Protein AF-A0A8K1FVT3-F1 (afdb_monomer_lite)

Secondary structure (DSSP, 8-state):
-HHHHHHHTTSSSS-------SS--SSSHHHHHHHHHHHHHHHHHHHHTTS----------------HHHHHHHHHTT-EEETTEEE-TTSPEE--HHHHHHHHHHHT-

Organism: NCBI:txid364589

InterPro domains:
  IPR002156 Ribonuclease H domain [PS50879] (1-46)
  IPR036397 Ribonuclease H superfamily [G3DSA:3.30.420.10] (1-51)

pLDDT: mean 77.98, std 16.29, range [37.03, 97.38]

Structure (mmCIF, N/CA/C/O backbone):
data_AF-A0A8K1FVT3-F1
#
_entry.id   AF-A0A8K1FVT3-F1
#
loop_
_atom_site.group_PDB
_atom_site.id
_atom_site.type_symbol
_atom_site.label_atom_id
_atom_site.label_alt_id
_atom_site.label_comp_id
_atom_site.label_asym_id
_atom_site.label_entity_id
_atom_site.label_seq_id
_atom_site.pdbx_PDB_ins_code
_atom_site.Cartn_x
_atom_site.Cartn_y
_atom_site.Cartn_z
_atom_site.occupancy
_atom_site.B_iso_or_equiv
_atom_site.auth_seq_id
_atom_site.auth_comp_id
_atom_site.auth_asym_id
_atom_site.auth_atom_id
_atom_site.pdbx_PDB_model_num
ATOM 1 N N . MET A 1 1 ? 10.278 8.749 13.991 1.00 76.94 1 MET A N 1
ATOM 2 C CA . MET A 1 1 ? 9.146 7.956 13.469 1.00 76.94 1 MET A CA 1
ATOM 3 C C . MET A 1 1 ? 8.548 7.004 14.506 1.00 76.94 1 MET A C 1
ATOM 5 O O . MET A 1 1 ? 7.399 7.200 14.861 1.00 76.94 1 MET A O 1
ATOM 9 N N . ILE A 1 2 ? 9.295 6.042 15.075 1.00 93.38 2 ILE A N 1
ATOM 10 C CA . ILE A 1 2 ? 8.718 5.060 16.030 1.00 93.38 2 ILE A CA 1
ATOM 11 C C . ILE A 1 2 ? 8.053 5.730 17.250 1.00 93.38 2 ILE A C 1
ATOM 13 O O . ILE A 1 2 ? 6.933 5.379 17.601 1.00 93.38 2 ILE A O 1
ATOM 17 N N . ARG A 1 3 ? 8.690 6.743 17.858 1.00 95.44 3 ARG A N 1
ATOM 18 C CA . ARG A 1 3 ? 8.130 7.463 19.020 1.00 95.44 3 ARG A CA 1
ATOM 19 C C . ARG A 1 3 ? 6.780 8.138 18.731 1.00 95.44 3 ARG A C 1
ATOM 21 O O . ARG A 1 3 ? 5.887 8.048 19.559 1.00 95.44 3 ARG A O 1
ATOM 28 N N . GLN A 1 4 ? 6.622 8.733 17.547 1.00 95.94 4 GLN A N 1
ATOM 29 C CA . GLN A 1 4 ? 5.374 9.389 17.129 1.00 95.94 4 GLN A CA 1
ATOM 30 C C . GLN A 1 4 ? 4.226 8.381 17.006 1.00 95.94 4 GLN A C 1
ATOM 32 O O . GLN A 1 4 ? 3.115 8.656 17.436 1.00 95.94 4 GLN A O 1
ATOM 37 N N . ILE A 1 5 ? 4.507 7.185 16.477 1.00 94.50 5 ILE A N 1
ATOM 38 C CA . ILE A 1 5 ? 3.514 6.108 16.377 1.00 94.50 5 ILE A CA 1
ATOM 39 C C . ILE A 1 5 ? 3.070 5.658 17.777 1.00 94.50 5 ILE A C 1
ATOM 41 O O . ILE A 1 5 ? 1.879 5.493 18.022 1.00 94.50 5 ILE A O 1
ATOM 45 N N . LEU A 1 6 ? 4.014 5.493 18.712 1.00 95.75 6 LEU A N 1
ATOM 46 C CA . LEU A 1 6 ? 3.703 5.092 20.090 1.00 95.75 6 LEU A CA 1
ATOM 47 C C . LEU A 1 6 ? 2.872 6.137 20.847 1.00 95.75 6 LEU A C 1
ATOM 49 O O . LEU A 1 6 ? 2.088 5.768 21.721 1.00 95.75 6 LEU A O 1
ATOM 53 N N . GLU A 1 7 ? 3.053 7.418 20.533 1.00 96.12 7 GLU A N 1
ATOM 54 C CA . GLU A 1 7 ? 2.240 8.512 21.068 1.00 96.12 7 GLU A CA 1
ATOM 55 C C . GLU A 1 7 ? 0.832 8.491 20.450 1.00 96.12 7 GLU A C 1
ATOM 57 O O . GLU A 1 7 ? -0.147 8.440 21.192 1.00 96.12 7 GLU A O 1
ATOM 62 N N . ALA A 1 8 ? 0.723 8.400 19.121 1.00 95.31 8 ALA A N 1
ATOM 63 C CA . ALA A 1 8 ? -0.553 8.421 18.398 1.00 95.31 8 ALA A CA 1
ATOM 64 C C . ALA A 1 8 ? -1.474 7.232 18.726 1.00 95.31 8 ALA A C 1
ATOM 66 O O . ALA A 1 8 ? -2.689 7.389 18.807 1.00 95.31 8 ALA A O 1
ATOM 67 N N . ILE A 1 9 ? -0.919 6.038 18.977 1.00 95.06 9 ILE A N 1
ATOM 68 C CA . ILE A 1 9 ? -1.710 4.847 19.352 1.00 95.06 9 ILE A CA 1
ATOM 69 C C . ILE A 1 9 ? -2.497 5.057 20.662 1.00 95.06 9 ILE A C 1
ATOM 71 O O . ILE A 1 9 ? -3.461 4.337 20.914 1.00 95.06 9 ILE A O 1
ATOM 75 N N . ARG A 1 10 ? -2.117 6.034 21.496 1.00 95.06 10 ARG A N 1
ATOM 76 C CA . ARG A 1 10 ? -2.773 6.324 22.782 1.00 95.06 10 ARG A CA 1
ATOM 77 C C . ARG A 1 10 ? -3.953 7.291 22.679 1.00 95.06 10 ARG A C 1
ATOM 79 O O . ARG A 1 10 ? -4.658 7.455 23.668 1.00 95.06 10 ARG A O 1
ATOM 86 N N . GLU A 1 11 ? -4.144 7.954 21.541 1.00 95.56 11 GLU A N 1
ATOM 87 C CA . GLU A 1 11 ? -5.213 8.947 21.360 1.00 95.56 11 GLU A CA 1
ATOM 88 C C . GLU A 1 11 ? -6.616 8.327 21.219 1.00 95.56 11 GLU A C 1
ATOM 90 O O . GLU A 1 11 ? -7.561 8.858 21.810 1.00 95.56 11 GLU A O 1
ATOM 95 N N . PRO A 1 12 ? -6.810 7.215 20.479 1.00 97.38 12 PRO A N 1
ATOM 96 C CA . PRO A 1 12 ? -8.119 6.587 20.368 1.00 97.38 12 PRO A CA 1
ATOM 97 C C . PRO A 1 12 ? -8.560 5.961 21.692 1.00 97.38 12 PRO A C 1
ATOM 99 O O . PRO A 1 12 ? -7.768 5.346 22.403 1.00 97.38 12 PRO A O 1
ATOM 102 N N . LYS A 1 13 ? -9.865 6.033 21.984 1.00 97.06 13 LYS A N 1
ATOM 103 C CA . LYS A 1 13 ? -10.461 5.369 23.155 1.00 97.06 13 LYS A CA 1
ATOM 104 C C . LYS A 1 13 ? -10.263 3.846 23.118 1.00 97.06 13 LYS A C 1
ATOM 106 O O . LYS A 1 13 ? -10.014 3.234 24.150 1.00 97.06 13 LYS A O 1
ATOM 111 N N . GLU A 1 14 ? -10.390 3.256 21.931 1.00 97.19 14 GLU A N 1
ATOM 112 C CA . GLU A 1 14 ? -10.225 1.826 21.654 1.00 97.19 14 GLU A CA 1
ATOM 113 C C . GLU A 1 14 ? -9.590 1.669 20.263 1.00 97.19 14 GLU A C 1
ATOM 115 O O . GLU A 1 14 ? -9.931 2.413 19.340 1.00 97.19 14 GLU A O 1
ATOM 120 N N . ILE A 1 15 ? -8.662 0.720 20.099 1.00 95.75 15 ILE A N 1
ATOM 121 C CA . ILE A 1 15 ? -7.959 0.480 18.831 1.00 95.75 15 ILE A CA 1
ATOM 122 C C . ILE A 1 15 ? -7.695 -1.012 18.618 1.00 95.75 15 ILE A C 1
ATOM 124 O O . ILE A 1 15 ? -7.341 -1.737 19.547 1.00 95.75 15 ILE A O 1
ATOM 128 N N . ALA A 1 16 ? -7.822 -1.458 17.369 1.00 95.94 16 ALA A N 1
ATOM 129 C CA . ALA A 1 16 ? -7.368 -2.764 16.913 1.00 95.94 16 ALA A CA 1
ATOM 130 C C . ALA A 1 16 ? -6.476 -2.587 15.680 1.00 95.94 16 ALA A C 1
ATOM 132 O O . ALA A 1 16 ? -6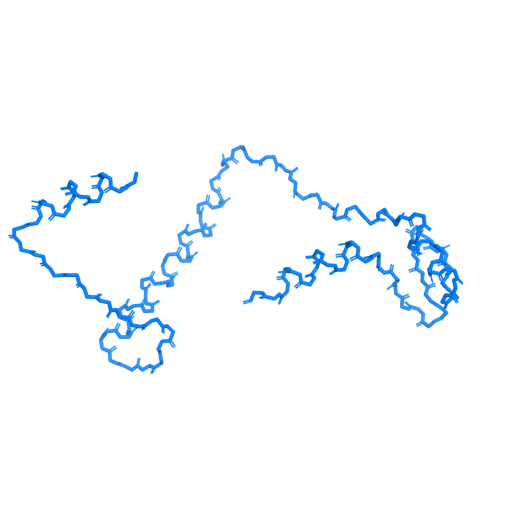.846 -1.889 14.736 1.00 95.94 16 ALA A O 1
ATOM 133 N N . VAL A 1 17 ? -5.309 -3.234 15.683 1.00 93.94 17 VAL A N 1
ATOM 134 C CA . VAL A 1 17 ? -4.390 -3.262 14.540 1.00 93.94 17 VAL A CA 1
ATOM 135 C C . VAL A 1 17 ? -4.402 -4.670 13.967 1.00 93.94 17 VAL A C 1
ATOM 137 O O . VAL A 1 17 ? -4.049 -5.628 14.652 1.00 93.94 17 VAL A O 1
ATOM 140 N N . VAL A 1 18 ? -4.832 -4.796 12.715 1.00 94.19 18 VAL A N 1
ATOM 141 C CA . VAL A 1 18 ? -4.977 -6.085 12.034 1.00 94.19 18 VAL A CA 1
ATOM 142 C C . VAL A 1 18 ? -4.121 -6.078 10.780 1.00 94.19 18 VAL A C 1
ATOM 144 O O . VAL A 1 18 ? -4.199 -5.159 9.969 1.00 94.19 18 VAL A O 1
ATOM 147 N N . HIS A 1 19 ? -3.310 -7.118 10.612 1.00 93.75 19 HIS A N 1
ATOM 148 C CA . HIS A 1 19 ? -2.582 -7.331 9.371 1.00 93.75 19 HIS A CA 1
ATOM 149 C C . HIS A 1 19 ? -3.506 -7.957 8.322 1.00 93.75 19 HIS A C 1
ATOM 151 O O . HIS A 1 19 ? -4.078 -9.024 8.547 1.00 93.75 19 HIS A O 1
ATOM 157 N N . VAL A 1 20 ? -3.611 -7.312 7.161 1.00 90.62 20 VAL A N 1
ATOM 158 C CA . VAL A 1 20 ? -4.300 -7.840 5.981 1.00 90.62 20 VAL A CA 1
ATOM 159 C C . VAL A 1 20 ? -3.257 -8.070 4.893 1.00 90.62 20 VAL A C 1
ATOM 161 O O . VAL A 1 20 ? -2.412 -7.214 4.636 1.00 90.62 20 VAL A O 1
ATOM 164 N N . LYS A 1 21 ? -3.295 -9.243 4.256 1.00 90.62 21 LYS A N 1
ATOM 165 C CA . LYS A 1 21 ? -2.388 -9.559 3.150 1.00 90.62 21 LYS A CA 1
ATOM 166 C C . LYS A 1 21 ? -2.741 -8.691 1.936 1.00 90.62 21 LYS A C 1
ATOM 168 O O . LYS A 1 21 ? -3.892 -8.679 1.508 1.00 90.62 21 LYS A O 1
ATOM 173 N N . GLY A 1 22 ? -1.747 -8.015 1.363 1.00 88.19 22 GLY A N 1
ATOM 174 C CA . GLY A 1 22 ? -1.917 -7.207 0.152 1.00 88.19 22 GLY A CA 1
ATOM 175 C C . GLY A 1 22 ? -2.073 -8.033 -1.129 1.00 88.19 22 GLY A C 1
ATOM 176 O O . GLY A 1 22 ? -1.944 -9.260 -1.118 1.00 88.19 22 GLY A O 1
ATOM 177 N N . HIS A 1 23 ? -2.320 -7.343 -2.246 1.00 78.56 23 HIS A N 1
ATOM 178 C CA . HIS A 1 23 ? -2.427 -7.932 -3.592 1.00 78.56 23 HIS A CA 1
ATOM 179 C C . HIS A 1 23 ? -3.459 -9.065 -3.701 1.00 78.56 23 HIS A C 1
ATOM 181 O O . HIS A 1 23 ? -3.293 -10.024 -4.454 1.00 78.56 23 HIS A O 1
ATOM 187 N N . GLN A 1 24 ? -4.537 -8.965 -2.928 1.00 82.81 24 GLN A N 1
ATOM 188 C CA . GLN A 1 24 ? -5.643 -9.905 -2.995 1.00 82.81 24 GLN A CA 1
ATOM 189 C C . GLN A 1 24 ? -6.635 -9.492 -4.085 1.00 82.81 24 GLN A C 1
ATOM 191 O O . GLN A 1 24 ? -6.934 -8.310 -4.278 1.00 82.81 24 GLN A O 1
ATOM 196 N N . THR A 1 25 ? -7.187 -10.487 -4.775 1.00 77.94 25 THR A N 1
ATOM 197 C CA . THR A 1 25 ? -8.259 -10.306 -5.757 1.00 77.94 25 THR A CA 1
ATOM 198 C C . THR A 1 25 ? -9.555 -10.841 -5.160 1.00 77.94 25 THR A C 1
ATOM 200 O O . THR A 1 25 ? -9.620 -11.999 -4.753 1.00 77.94 25 THR A O 1
ATOM 203 N N . GLY A 1 26 ? -10.589 -10.005 -5.064 1.00 82.62 26 GLY A N 1
ATOM 204 C CA . GLY A 1 26 ? -11.865 -10.418 -4.485 1.00 82.62 26 GLY A CA 1
ATOM 205 C C . GLY A 1 26 ? -12.804 -9.258 -4.167 1.00 82.62 26 GLY A C 1
ATOM 206 O O . GLY A 1 26 ? -12.403 -8.097 -4.121 1.00 82.62 26 GLY A O 1
ATOM 207 N N . LEU A 1 27 ? -14.075 -9.593 -3.935 1.00 84.00 27 LEU A N 1
ATOM 208 C CA . LEU A 1 27 ? -15.148 -8.643 -3.607 1.00 84.00 27 LEU A CA 1
ATOM 209 C C . LEU A 1 27 ? -15.348 -8.436 -2.097 1.00 84.00 27 LEU A C 1
ATOM 211 O O . LEU A 1 27 ? -16.204 -7.648 -1.698 1.00 84.00 27 LEU A O 1
ATOM 215 N N . GLN A 1 28 ? -14.569 -9.122 -1.256 1.00 90.88 28 GLN A N 1
ATOM 216 C CA . GLN A 1 28 ? -14.651 -8.989 0.197 1.00 90.88 28 GLN A CA 1
ATOM 217 C C . GLN A 1 28 ? -14.270 -7.575 0.652 1.00 90.88 28 GLN A C 1
ATOM 219 O O . GLN A 1 28 ? -13.377 -6.941 0.087 1.00 90.88 28 GLN A O 1
ATOM 224 N N . PHE A 1 29 ? -14.927 -7.092 1.712 1.00 89.12 29 PHE A N 1
ATOM 225 C CA . PHE A 1 29 ? -14.717 -5.739 2.236 1.00 89.12 29 PHE A CA 1
ATOM 226 C C . PHE A 1 29 ? -13.255 -5.458 2.603 1.00 89.12 29 PHE A C 1
ATOM 228 O O . PHE A 1 29 ? -12.743 -4.392 2.274 1.00 89.12 29 PHE A O 1
ATOM 235 N N . GLN A 1 30 ? -12.571 -6.430 3.213 1.00 90.06 30 GLN A N 1
ATOM 236 C CA . GLN A 1 30 ? -11.161 -6.324 3.609 1.00 90.06 30 GLN A CA 1
ATOM 237 C C . GLN A 1 30 ? -10.256 -6.079 2.393 1.00 90.06 30 GLN A C 1
ATOM 239 O O . GLN A 1 30 ? -9.472 -5.134 2.378 1.00 90.06 30 GLN A O 1
ATOM 244 N N . THR A 1 31 ? -10.428 -6.880 1.339 1.00 90.50 31 THR A N 1
ATOM 245 C CA . THR A 1 31 ? -9.667 -6.767 0.090 1.00 90.50 31 THR A CA 1
ATOM 246 C C . THR A 1 31 ? -9.931 -5.442 -0.622 1.00 90.50 31 THR A C 1
ATOM 248 O O . THR A 1 31 ? -8.992 -4.776 -1.052 1.00 90.50 31 THR A O 1
ATOM 251 N N . ARG A 1 32 ? -11.199 -5.013 -0.713 1.00 92.75 32 ARG A N 1
ATOM 252 C CA . ARG A 1 32 ? -11.553 -3.729 -1.341 1.00 92.75 32 ARG A CA 1
ATOM 253 C C . ARG A 1 32 ? -10.960 -2.544 -0.580 1.00 92.75 32 ARG A C 1
ATOM 255 O O . ARG A 1 32 ? -10.420 -1.645 -1.215 1.00 92.75 32 ARG A O 1
ATOM 262 N N . GLY A 1 33 ? -11.038 -2.561 0.752 1.00 93.31 33 GLY A N 1
ATOM 263 C CA . GLY A 1 33 ? -10.470 -1.518 1.605 1.00 93.31 33 GLY A CA 1
ATOM 264 C C . GLY A 1 33 ? -8.951 -1.422 1.474 1.00 93.31 33 GLY A C 1
ATOM 265 O O . GLY A 1 33 ? -8.431 -0.335 1.243 1.00 93.31 33 GLY A O 1
ATOM 266 N N . ASN A 1 34 ? -8.251 -2.560 1.533 1.00 94.69 34 ASN A N 1
ATOM 267 C CA . ASN A 1 34 ? -6.795 -2.592 1.391 1.00 94.69 34 ASN A CA 1
ATOM 268 C C . ASN A 1 34 ? -6.341 -2.087 0.012 1.00 94.69 34 ASN A C 1
ATOM 270 O O . ASN A 1 34 ? -5.460 -1.239 -0.081 1.00 94.69 34 ASN A O 1
ATOM 274 N N . ASN A 1 35 ? -6.987 -2.551 -1.062 1.00 92.25 35 ASN A N 1
ATOM 275 C CA . ASN A 1 35 ? -6.633 -2.139 -2.421 1.00 92.25 35 ASN A CA 1
ATOM 276 C C . ASN A 1 35 ? -6.887 -0.641 -2.659 1.00 92.25 35 ASN A C 1
ATOM 278 O O . ASN A 1 35 ? -6.113 0.003 -3.367 1.00 92.25 35 ASN A O 1
ATOM 282 N N . LEU A 1 36 ? -7.951 -0.080 -2.071 1.00 93.94 36 LEU A N 1
ATOM 283 C CA . LEU A 1 36 ? -8.241 1.351 -2.165 1.00 93.94 36 LEU A CA 1
ATOM 284 C C . LEU A 1 36 ? -7.181 2.188 -1.436 1.00 93.94 36 LEU A C 1
ATOM 286 O O . LEU A 1 36 ? -6.725 3.185 -1.991 1.00 93.94 36 LEU A O 1
ATOM 290 N N . ALA A 1 37 ? -6.764 1.767 -0.238 1.00 94.38 37 ALA A N 1
ATOM 291 C CA . ALA A 1 37 ? -5.700 2.432 0.512 1.00 94.38 37 ALA A CA 1
ATOM 292 C C . ALA A 1 37 ? -4.369 2.433 -0.262 1.00 94.38 37 ALA A C 1
ATOM 294 O O . ALA A 1 37 ? -3.752 3.487 -0.409 1.00 94.38 37 ALA A O 1
ATOM 295 N N . ASP A 1 38 ? -3.971 1.291 -0.836 1.00 93.69 38 ASP A N 1
ATOM 296 C CA . ASP A 1 38 ? -2.752 1.179 -1.651 1.00 93.69 38 ASP A CA 1
ATOM 297 C C . ASP A 1 38 ? -2.820 2.049 -2.916 1.00 93.69 38 ASP A C 1
ATOM 299 O O . ASP A 1 38 ? -1.841 2.701 -3.289 1.00 93.69 38 ASP A O 1
ATOM 303 N N . GLN A 1 39 ? -3.971 2.074 -3.597 1.00 93.38 39 GLN A N 1
ATOM 304 C CA . GLN A 1 39 ? -4.157 2.897 -4.792 1.00 93.38 39 GLN A CA 1
ATOM 305 C C . GLN A 1 39 ? -4.049 4.389 -4.465 1.00 93.38 39 GLN A C 1
ATOM 307 O O . GLN A 1 39 ? -3.431 5.135 -5.225 1.00 93.38 39 GLN A O 1
ATOM 312 N N . GLU A 1 40 ? -4.625 4.819 -3.346 1.00 95.50 40 GLU A N 1
ATOM 313 C CA . GLU A 1 40 ? -4.575 6.216 -2.930 1.00 95.50 40 GLU A CA 1
ATOM 314 C C . GLU A 1 40 ? -3.174 6.623 -2.472 1.00 95.50 40 GLU A C 1
ATOM 316 O O . GLU A 1 40 ? -2.693 7.680 -2.870 1.00 95.50 40 GLU A O 1
ATOM 321 N N . ALA A 1 41 ? -2.461 5.753 -1.750 1.00 93.81 41 ALA A N 1
ATOM 322 C CA . ALA A 1 41 ? -1.061 5.980 -1.403 1.00 93.81 41 ALA A CA 1
ATOM 323 C C . ALA A 1 41 ? -0.186 6.156 -2.657 1.00 93.81 41 ALA A C 1
ATOM 325 O O . ALA A 1 41 ? 0.623 7.081 -2.720 1.00 93.81 41 ALA A O 1
ATOM 326 N N . LYS A 1 42 ? -0.389 5.325 -3.692 1.00 93.50 42 LYS A N 1
ATOM 327 C CA . LYS A 1 42 ? 0.305 5.462 -4.985 1.00 93.50 42 LYS A CA 1
ATOM 328 C C . LYS A 1 42 ? -0.019 6.788 -5.672 1.00 93.50 42 LYS A C 1
ATOM 330 O O . LYS A 1 42 ? 0.894 7.465 -6.133 1.00 93.50 42 LYS A O 1
ATOM 335 N N . ARG A 1 43 ? -1.296 7.182 -5.732 1.00 93.88 43 ARG A N 1
ATOM 336 C CA . ARG A 1 43 ? -1.699 8.475 -6.313 1.00 93.88 43 ARG A CA 1
ATOM 337 C C . ARG A 1 43 ? -1.089 9.649 -5.553 1.00 93.88 43 ARG A C 1
ATOM 339 O O . ARG A 1 43 ? -0.534 10.542 -6.182 1.00 93.88 43 ARG A O 1
ATOM 346 N N . ALA A 1 44 ? -1.156 9.631 -4.223 1.00 92.88 44 ALA A N 1
ATOM 347 C CA . ALA A 1 44 ? -0.594 10.675 -3.377 1.00 92.88 44 ALA A CA 1
ATOM 348 C C . ALA A 1 44 ? 0.923 10.794 -3.562 1.00 92.88 44 ALA A C 1
ATOM 350 O O . ALA A 1 44 ? 1.418 11.905 -3.710 1.00 92.88 44 ALA A O 1
ATOM 351 N N . ALA A 1 45 ? 1.640 9.668 -3.648 1.00 91.31 45 ALA A N 1
ATOM 352 C CA . ALA A 1 45 ? 3.075 9.657 -3.918 1.00 91.31 45 ALA A CA 1
ATOM 353 C C . ALA A 1 45 ? 3.415 10.332 -5.260 1.00 91.31 45 ALA A C 1
ATOM 355 O O . ALA A 1 45 ? 4.307 11.178 -5.320 1.00 91.31 45 ALA A O 1
ATOM 356 N N . LEU A 1 46 ? 2.662 10.022 -6.323 1.00 90.38 46 LEU A N 1
ATOM 357 C CA . LEU A 1 46 ? 2.834 10.657 -7.636 1.00 90.38 46 LEU A CA 1
ATOM 358 C C . LEU A 1 46 ? 2.566 12.170 -7.591 1.00 90.38 46 LEU A C 1
ATOM 360 O O . LEU A 1 46 ? 3.263 12.936 -8.250 1.00 90.38 46 LEU A O 1
ATOM 364 N N . LEU A 1 47 ? 1.590 12.613 -6.795 1.00 83.38 47 LEU A N 1
ATOM 365 C CA . LEU A 1 47 ? 1.298 14.036 -6.602 1.00 83.38 47 LEU A CA 1
ATOM 366 C C . LEU A 1 47 ? 2.378 14.738 -5.767 1.00 83.38 47 LEU A C 1
ATOM 368 O O . LEU A 1 47 ? 2.738 15.872 -6.069 1.00 83.38 47 LEU A O 1
ATOM 372 N N . THR A 1 48 ? 2.949 14.085 -4.755 1.00 61.94 48 THR A N 1
ATOM 373 C CA . THR A 1 48 ? 4.037 14.671 -3.956 1.00 61.94 48 THR A CA 1
ATOM 374 C C . THR A 1 48 ? 5.335 14.830 -4.741 1.00 61.94 48 THR A C 1
ATOM 376 O O . THR A 1 48 ? 6.055 15.784 -4.482 1.00 61.94 48 THR A O 1
ATOM 379 N N . VAL A 1 49 ? 5.589 13.993 -5.756 1.00 56.75 49 VAL A N 1
ATOM 380 C CA . VAL A 1 49 ? 6.713 14.181 -6.700 1.00 56.75 49 VAL A CA 1
ATOM 381 C C . VAL A 1 49 ? 6.562 15.471 -7.526 1.00 56.75 49 VAL A C 1
ATOM 383 O O . VAL A 1 49 ? 7.546 15.994 -8.036 1.00 56.75 49 VAL A O 1
ATOM 386 N N . SER A 1 50 ? 5.348 16.024 -7.636 1.00 49.81 50 SER A N 1
ATOM 387 C CA . SER A 1 50 ? 5.087 17.285 -8.349 1.00 49.81 50 SER A CA 1
ATOM 388 C C . SER A 1 50 ? 5.131 18.543 -7.473 1.00 49.81 50 SER A C 1
ATOM 390 O O . SER A 1 50 ? 5.045 19.654 -7.996 1.00 49.81 50 SER A O 1
ATOM 392 N N . VAL A 1 51 ? 5.303 18.403 -6.152 1.00 45.81 51 VAL A N 1
ATOM 393 C CA . VAL A 1 51 ? 5.781 19.523 -5.334 1.00 45.81 51 VAL A CA 1
ATOM 394 C C . VAL A 1 51 ? 7.269 19.646 -5.649 1.00 45.81 51 VAL A C 1
ATOM 396 O O . VAL A 1 51 ? 7.966 18.645 -5.492 1.00 45.81 51 VAL A O 1
ATOM 399 N N . PRO A 1 52 ? 7.778 20.808 -6.097 1.00 43.69 52 PRO A N 1
ATOM 400 C CA . PRO A 1 52 ? 9.204 20.989 -6.309 1.00 43.69 52 PRO A CA 1
ATOM 401 C C . PRO A 1 52 ? 9.883 21.031 -4.939 1.00 43.69 52 PRO A C 1
ATOM 403 O O . PRO A 1 52 ? 10.204 22.083 -4.390 1.00 43.69 52 PRO A O 1
ATOM 406 N N . GLU A 1 53 ? 10.079 19.855 -4.355 1.00 40.47 53 GLU A N 1
ATOM 407 C CA . GLU A 1 53 ? 11.263 19.596 -3.570 1.00 40.47 53 GLU A CA 1
ATOM 408 C C . GLU A 1 53 ? 12.426 19.940 -4.497 1.00 40.47 53 GLU A C 1
ATOM 410 O O . GLU A 1 53 ? 12.470 19.499 -5.646 1.00 40.47 53 GLU A O 1
ATOM 415 N N . VAL A 1 54 ? 13.301 20.829 -4.037 1.00 48.09 54 VAL A N 1
ATOM 416 C CA . VAL A 1 54 ? 14.561 21.162 -4.695 1.00 48.09 54 VAL A CA 1
ATOM 417 C C . VAL A 1 54 ? 15.402 19.884 -4.717 1.00 48.09 54 VAL A C 1
ATOM 419 O O . VAL A 1 54 ? 16.275 19.669 -3.885 1.00 48.09 54 VAL A O 1
ATOM 422 N N . ILE A 1 55 ? 15.075 18.988 -5.637 1.00 41.62 55 ILE A N 1
ATOM 423 C CA . ILE A 1 55 ? 15.845 17.829 -6.030 1.00 41.62 55 ILE A CA 1
ATOM 424 C C . ILE A 1 55 ? 16.279 18.197 -7.429 1.00 41.62 55 ILE A C 1
ATOM 426 O O . ILE A 1 55 ? 15.447 18.403 -8.312 1.00 41.62 55 ILE A O 1
ATOM 430 N N . GLY A 1 56 ? 17.587 18.404 -7.557 1.00 37.03 56 GLY A N 1
ATOM 431 C CA . GLY A 1 56 ? 18.222 18.773 -8.803 1.00 37.03 56 GLY A CA 1
ATOM 432 C C . GLY A 1 56 ? 17.648 17.964 -9.952 1.00 37.03 56 GLY A C 1
ATOM 433 O O . GLY A 1 56 ? 17.440 16.754 -9.839 1.00 37.03 56 GLY A O 1
ATOM 434 N N . GLU A 1 57 ? 17.374 18.684 -11.031 1.00 45.19 57 GLU A N 1
ATOM 435 C CA . GLU A 1 57 ? 17.288 18.145 -12.372 1.00 45.19 57 GLU A CA 1
ATOM 436 C C . GLU A 1 57 ? 18.427 17.149 -12.566 1.00 45.19 57 GLU A C 1
ATOM 438 O O . GLU A 1 57 ? 19.560 17.510 -12.859 1.00 45.19 57 GLU A O 1
ATOM 443 N N . GLU A 1 58 ? 18.123 15.880 -12.369 1.00 42.16 58 GLU A N 1
ATOM 444 C CA . GLU A 1 58 ? 18.893 14.804 -12.938 1.00 42.16 58 GLU A CA 1
ATOM 445 C C . GLU A 1 58 ? 17.895 13.841 -13.581 1.00 42.16 58 GLU A C 1
ATOM 447 O O . GLU A 1 58 ? 17.857 12.641 -13.305 1.00 42.16 58 GLU A O 1
ATOM 452 N N . ASP A 1 59 ? 17.224 14.356 -14.618 1.00 40.78 59 ASP A N 1
ATOM 453 C CA . ASP A 1 59 ? 17.374 13.739 -15.940 1.00 40.78 59 ASP A CA 1
ATOM 454 C C . ASP A 1 59 ? 18.878 13.683 -16.276 1.00 40.78 59 ASP A C 1
ATOM 456 O O . ASP A 1 59 ? 19.382 14.312 -17.202 1.00 40.78 59 ASP A O 1
ATOM 460 N N . SER A 1 60 ? 19.636 12.931 -15.475 1.00 44.06 60 SER A N 1
ATOM 461 C CA . SER A 1 60 ? 20.934 12.436 -15.848 1.00 44.06 60 SER A CA 1
ATOM 462 C C . SER A 1 60 ? 20.596 11.458 -16.954 1.00 44.06 60 SER A C 1
ATOM 464 O O . SER A 1 60 ? 20.303 10.283 -16.703 1.00 44.06 60 SER A O 1
ATOM 466 N N . GLU A 1 61 ? 20.537 11.987 -18.183 1.00 49.19 61 GLU A N 1
ATOM 467 C CA . GLU A 1 61 ? 20.811 11.253 -19.405 1.00 49.19 61 GLU A CA 1
ATOM 468 C C . GLU A 1 61 ? 21.835 10.206 -19.001 1.00 49.19 61 GLU A C 1
ATOM 470 O O . GLU A 1 61 ? 22.942 10.571 -18.597 1.00 49.19 61 GLU A O 1
ATOM 475 N N . ILE A 1 62 ? 21.428 8.930 -18.939 1.00 50.97 62 ILE A N 1
ATOM 476 C CA . ILE A 1 62 ? 22.326 7.849 -18.531 1.00 50.97 62 ILE A CA 1
ATOM 477 C C . ILE A 1 62 ? 23.552 8.054 -19.398 1.00 50.97 62 ILE A C 1
ATOM 479 O O . ILE A 1 62 ? 23.438 7.880 -20.608 1.00 50.97 62 ILE A O 1
ATOM 483 N N . GLN A 1 63 ? 24.667 8.513 -18.822 1.00 49.50 63 GLN A N 1
ATOM 484 C CA . GLN A 1 63 ? 25.823 8.863 -19.627 1.00 49.50 63 GLN A CA 1
ATOM 485 C C . GLN A 1 63 ? 26.266 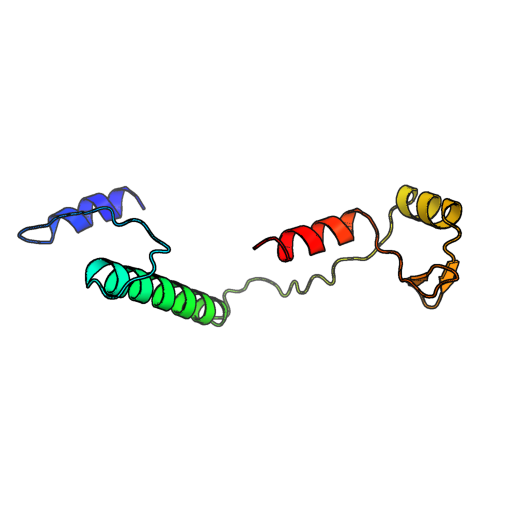7.566 -20.290 1.00 49.50 63 GLN A C 1
ATOM 487 O O . GLN A 1 63 ? 26.846 6.684 -19.652 1.00 49.50 63 GLN A O 1
ATOM 492 N N . ILE A 1 64 ? 25.934 7.422 -21.574 1.00 55.31 64 ILE A N 1
ATOM 493 C CA . ILE A 1 64 ? 26.335 6.299 -22.414 1.00 55.31 64 ILE A CA 1
ATOM 494 C C . ILE A 1 64 ? 27.787 6.569 -22.815 1.00 55.31 64 ILE A C 1
ATOM 496 O O . ILE A 1 64 ? 28.120 6.709 -23.985 1.00 55.31 64 ILE A O 1
ATOM 500 N N . CYS A 1 65 ? 28.653 6.725 -21.819 1.00 59.53 65 CYS A N 1
ATOM 501 C CA . CYS A 1 65 ? 30.087 6.834 -21.991 1.00 59.53 65 CYS A CA 1
ATOM 502 C C . CYS A 1 65 ? 30.632 5.412 -21.831 1.00 59.53 65 CYS A C 1
ATOM 504 O O . CYS A 1 65 ? 30.772 4.942 -20.698 1.00 59.53 65 CYS A O 1
ATOM 506 N N . PRO A 1 66 ? 30.853 4.670 -22.933 1.00 61.91 66 PRO A N 1
A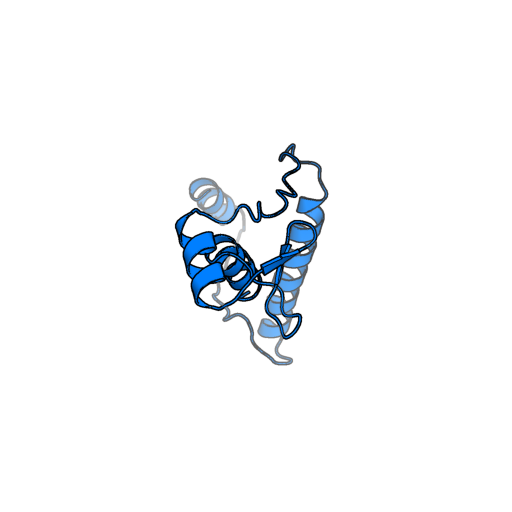TOM 507 C CA . PRO A 1 66 ? 31.434 3.338 -22.853 1.00 61.91 66 PRO A CA 1
ATOM 508 C C . PRO A 1 66 ? 32.805 3.407 -22.177 1.00 61.91 66 PRO A C 1
ATOM 510 O O . PRO A 1 66 ? 33.623 4.270 -22.499 1.00 61.91 66 PRO A O 1
ATOM 513 N N . SER A 1 67 ? 33.063 2.491 -21.244 1.00 71.56 67 SER A N 1
ATOM 514 C CA . SER A 1 67 ? 34.404 2.306 -20.689 1.00 71.56 67 SER A CA 1
ATOM 515 C C . SER A 1 67 ? 35.332 1.728 -21.764 1.00 71.56 67 SER A C 1
ATOM 517 O O . SER A 1 67 ? 34.872 1.096 -22.712 1.00 71.56 67 SER A O 1
ATOM 519 N N . GLU A 1 68 ? 36.646 1.869 -21.600 1.00 73.94 68 GLU A N 1
ATOM 520 C CA . GLU A 1 68 ? 37.656 1.295 -22.503 1.00 73.94 68 GLU A CA 1
ATOM 521 C C . GLU A 1 68 ? 37.438 -0.214 -22.744 1.00 73.94 68 GLU A C 1
ATOM 523 O O . GLU A 1 68 ? 37.532 -0.691 -23.873 1.00 73.94 68 GLU A O 1
ATOM 528 N N . LYS A 1 69 ? 37.002 -0.943 -21.705 1.00 73.50 69 LYS A N 1
ATOM 529 C CA . LYS A 1 69 ? 36.625 -2.366 -21.791 1.00 73.50 69 LYS A CA 1
ATOM 530 C C . LYS A 1 69 ? 35.360 -2.627 -22.612 1.00 73.50 69 LYS A C 1
ATOM 532 O O . LYS A 1 69 ? 35.245 -3.678 -23.235 1.00 73.50 69 LYS A O 1
ATOM 537 N N . ASP A 1 70 ? 34.398 -1.707 -22.586 1.00 72.50 70 ASP A N 1
ATOM 538 C CA . ASP A 1 70 ? 33.182 -1.822 -23.395 1.00 72.50 70 ASP A CA 1
ATOM 539 C C . ASP A 1 70 ? 33.507 -1.548 -24.869 1.00 72.50 70 ASP A C 1
ATOM 541 O O . ASP A 1 70 ? 33.038 -2.274 -25.736 1.00 72.50 70 ASP A O 1
ATOM 545 N N . ILE A 1 71 ? 34.372 -0.564 -25.148 1.00 75.31 71 ILE A N 1
ATOM 546 C CA . ILE A 1 71 ? 34.855 -0.249 -26.502 1.00 75.31 71 ILE A CA 1
ATOM 547 C C . ILE A 1 71 ? 35.591 -1.446 -27.115 1.00 75.31 71 ILE A C 1
ATOM 549 O O . ILE A 1 71 ? 35.385 -1.758 -28.287 1.00 75.31 71 ILE A O 1
ATOM 553 N N . GLU A 1 72 ? 36.442 -2.117 -26.339 1.00 78.94 72 GLU A N 1
ATOM 554 C CA . GLU A 1 72 ? 37.158 -3.309 -26.798 1.00 78.94 72 GLU A CA 1
ATOM 555 C C . GLU A 1 72 ? 36.200 -4.468 -27.099 1.00 78.94 72 GLU A C 1
ATOM 557 O O . GLU A 1 72 ? 36.251 -5.032 -28.191 1.00 78.94 72 GLU A O 1
ATOM 562 N N . GLY A 1 73 ? 35.237 -4.732 -26.208 1.00 77.25 73 GLY A N 1
ATOM 563 C CA . GLY A 1 73 ? 34.192 -5.727 -26.455 1.00 77.25 73 GLY A CA 1
ATOM 564 C C . GLY A 1 73 ? 33.310 -5.392 -27.664 1.00 77.25 73 GLY A C 1
ATOM 565 O O . GLY A 1 73 ? 32.931 -6.283 -28.418 1.00 77.25 73 GLY A O 1
ATOM 566 N N . PHE A 1 74 ? 33.006 -4.113 -27.904 1.00 81.25 74 PHE A N 1
ATOM 567 C CA . PHE A 1 74 ? 32.254 -3.693 -29.088 1.00 81.25 74 PHE A CA 1
ATOM 568 C C . PHE A 1 74 ? 33.030 -3.951 -30.376 1.00 81.25 74 PHE A C 1
ATOM 570 O O . PHE A 1 74 ? 32.444 -4.445 -31.334 1.00 81.25 74 PHE A O 1
ATOM 577 N N . LYS A 1 75 ? 34.341 -3.685 -30.394 1.00 79.44 75 LYS A N 1
ATOM 578 C CA . LYS A 1 75 ? 35.202 -3.984 -31.547 1.00 79.44 75 LYS A CA 1
ATOM 579 C C . LYS A 1 75 ? 35.320 -5.485 -31.807 1.00 79.44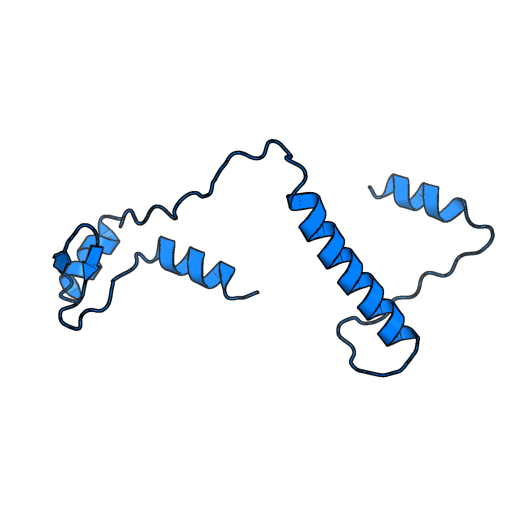 75 LYS A C 1
ATOM 581 O O . LYS A 1 75 ? 35.272 -5.892 -32.962 1.00 79.44 75 LYS A O 1
ATOM 586 N N . GLU A 1 76 ? 35.430 -6.299 -30.758 1.00 81.69 76 GLU A N 1
ATOM 587 C CA . GLU A 1 76 ? 35.509 -7.764 -30.866 1.00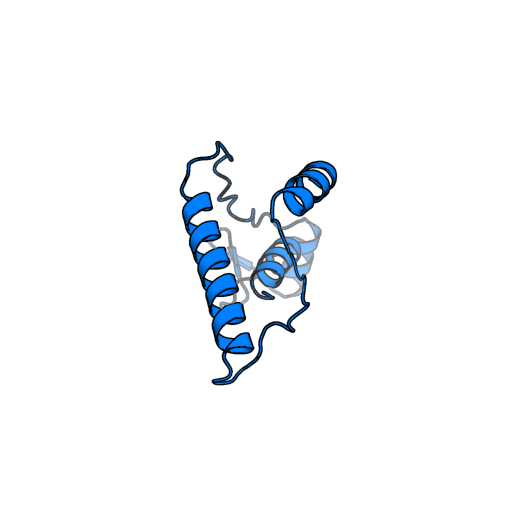 81.69 76 GLU A CA 1
ATOM 588 C C . GLU A 1 76 ? 34.231 -8.374 -31.471 1.00 81.69 76 GLU A C 1
ATOM 590 O O . GLU A 1 76 ? 34.299 -9.308 -32.265 1.00 81.69 76 GLU A O 1
ATOM 595 N N . ILE A 1 77 ? 33.067 -7.791 -31.168 1.00 78.44 77 ILE A N 1
ATOM 596 C CA . ILE A 1 77 ? 31.755 -8.209 -31.694 1.00 78.44 77 ILE A CA 1
ATOM 597 C C . ILE A 1 77 ? 31.499 -7.658 -33.119 1.00 78.44 77 ILE A C 1
ATOM 599 O O . ILE A 1 77 ? 30.497 -7.988 -33.750 1.00 78.44 77 ILE A O 1
ATOM 603 N N . GLY A 1 78 ? 32.410 -6.842 -33.666 1.00 79.38 78 GLY A N 1
ATOM 604 C CA . GLY A 1 78 ? 32.268 -6.226 -34.990 1.00 79.38 78 GLY A CA 1
ATOM 605 C C . GLY A 1 78 ? 31.423 -4.948 -34.999 1.00 79.38 78 GLY A C 1
ATOM 606 O O . GLY A 1 78 ? 30.901 -4.555 -36.040 1.00 79.38 78 GLY A O 1
ATOM 607 N N . GLY A 1 79 ? 31.268 -4.296 -33.847 1.00 80.94 79 GLY A N 1
ATOM 608 C CA . GLY A 1 79 ? 30.589 -3.014 -33.715 1.00 80.94 79 GLY A CA 1
ATOM 609 C C . GLY A 1 79 ? 31.416 -1.855 -34.276 1.00 80.94 79 GLY A C 1
ATOM 610 O O . GLY A 1 79 ? 32.616 -1.742 -34.019 1.00 80.94 79 GLY A O 1
ATOM 611 N N . ALA A 1 80 ? 30.760 -0.956 -35.004 1.00 78.44 80 ALA A N 1
ATOM 612 C CA . ALA A 1 80 ? 31.329 0.281 -35.524 1.00 78.44 80 ALA A CA 1
ATOM 613 C C . ALA A 1 80 ? 30.737 1.497 -34.799 1.00 78.44 80 ALA A C 1
ATOM 615 O O . ALA A 1 80 ? 29.583 1.486 -34.368 1.00 78.44 80 ALA A O 1
ATOM 616 N N . LEU A 1 81 ? 31.529 2.562 -34.659 1.00 74.94 81 LEU A N 1
ATOM 617 C CA . LEU A 1 81 ? 31.051 3.830 -34.112 1.00 74.94 81 LEU A CA 1
ATOM 618 C C . LEU A 1 81 ? 30.463 4.681 -35.243 1.00 74.94 81 LEU A C 1
ATOM 620 O O . LEU A 1 81 ? 31.200 5.251 -36.045 1.00 74.94 81 LEU A O 1
ATOM 624 N N . GLU A 1 82 ? 29.142 4.816 -35.268 1.00 74.38 82 GLU A N 1
ATOM 625 C CA . GLU A 1 82 ? 28.408 5.623 -36.241 1.00 74.38 82 GLU A CA 1
ATOM 626 C C . GLU A 1 82 ? 27.594 6.706 -35.529 1.00 74.38 82 GLU A C 1
ATOM 628 O O . GLU A 1 82 ? 26.822 6.426 -34.616 1.00 74.38 82 GLU A O 1
ATOM 633 N N . MET A 1 83 ? 27.749 7.971 -35.938 1.00 63.44 83 MET A N 1
ATOM 634 C CA . MET A 1 83 ? 26.979 9.104 -35.391 1.00 63.44 83 MET A CA 1
ATOM 635 C C . MET A 1 83 ? 26.942 9.148 -33.845 1.00 63.44 83 MET A C 1
ATOM 637 O O . MET A 1 83 ? 25.892 9.364 -33.244 1.00 63.44 83 MET A O 1
ATOM 641 N N . ARG A 1 84 ? 28.101 8.938 -33.197 1.00 66.81 84 ARG A N 1
ATOM 642 C CA . ARG A 1 84 ? 28.273 8.861 -31.726 1.00 66.81 84 ARG A CA 1
ATOM 643 C C . ARG A 1 84 ? 27.567 7.685 -31.030 1.00 66.81 84 ARG A C 1
ATOM 645 O O . ARG A 1 84 ? 27.515 7.663 -29.804 1.00 66.81 84 ARG A O 1
ATOM 652 N N . LYS A 1 85 ? 27.080 6.691 -31.770 1.00 74.25 85 LYS A N 1
ATOM 653 C CA . LYS A 1 85 ? 26.496 5.458 -31.231 1.00 74.25 85 LYS A CA 1
ATOM 654 C C . LYS A 1 85 ? 27.230 4.236 -31.769 1.00 74.25 85 LYS A C 1
ATOM 656 O O . LYS A 1 85 ? 27.628 4.204 -32.929 1.00 74.25 85 LYS A O 1
ATOM 661 N N . TRP A 1 86 ? 27.413 3.224 -30.932 1.00 79.06 86 TRP A N 1
ATOM 662 C CA . TRP A 1 86 ? 27.979 1.953 -31.379 1.00 79.06 86 TRP A CA 1
ATOM 663 C C . TRP A 1 86 ? 26.884 1.115 -32.034 1.00 79.06 86 TRP A C 1
ATOM 665 O O . TRP A 1 86 ? 25.813 0.952 -31.451 1.00 79.06 86 TRP A O 1
ATOM 675 N N . LYS A 1 87 ? 27.132 0.603 -33.240 1.00 81.50 87 LYS A N 1
ATOM 676 C CA . LYS A 1 87 ? 26.173 -0.191 -34.012 1.00 81.50 87 LYS A CA 1
ATOM 677 C C . LYS A 1 87 ? 26.808 -1.451 -34.577 1.00 81.50 87 LYS A C 1
ATOM 679 O O . LYS A 1 87 ? 27.971 -1.439 -34.972 1.00 81.50 87 LYS A O 1
ATOM 684 N N . LEU A 1 88 ? 26.031 -2.528 -34.618 1.00 81.88 88 LEU A N 1
ATOM 685 C CA . LEU A 1 88 ? 26.372 -3.735 -35.369 1.00 81.88 88 LEU A CA 1
ATOM 686 C C . LEU A 1 88 ? 26.051 -3.562 -36.862 1.00 81.88 88 LEU A C 1
ATOM 688 O O . LEU A 1 88 ? 25.202 -2.733 -37.204 1.00 81.88 88 LEU A O 1
ATOM 692 N N . PRO A 1 89 ? 26.642 -4.398 -37.737 1.00 74.12 89 PRO A N 1
ATOM 693 C CA . PRO A 1 89 ? 26.290 -4.464 -39.160 1.00 74.12 89 PRO A CA 1
ATOM 694 C C . PRO A 1 89 ? 24.791 -4.702 -39.399 1.00 74.12 89 PRO A C 1
ATOM 696 O O . PRO A 1 89 ? 24.232 -4.225 -40.382 1.00 74.12 89 PRO A O 1
ATOM 699 N N . ASP A 1 90 ? 24.131 -5.375 -38.454 1.00 75.81 90 ASP A N 1
ATOM 700 C CA . ASP A 1 90 ? 22.697 -5.684 -38.479 1.00 75.81 90 ASP A CA 1
ATOM 701 C C . ASP A 1 90 ? 21.807 -4.489 -38.071 1.00 75.81 90 ASP A C 1
ATOM 703 O O . ASP A 1 90 ? 20.589 -4.616 -37.951 1.00 75.81 90 ASP A O 1
ATOM 707 N N . GLY A 1 91 ? 22.401 -3.318 -37.811 1.00 75.50 91 GLY A N 1
ATOM 708 C CA . GLY A 1 91 ? 21.701 -2.089 -37.429 1.00 75.50 91 GLY A CA 1
ATOM 709 C C . GLY A 1 91 ? 21.315 -1.997 -35.948 1.00 75.50 91 GLY A C 1
ATOM 710 O O . GLY A 1 91 ? 20.734 -0.992 -35.536 1.00 75.50 91 GLY A O 1
ATOM 711 N N . MET A 1 92 ? 21.648 -3.005 -35.134 1.00 79.19 92 MET A N 1
ATOM 712 C CA . MET A 1 92 ? 21.400 -2.986 -33.688 1.00 79.19 92 MET A CA 1
ATOM 713 C C . MET A 1 92 ? 22.348 -2.023 -32.966 1.00 79.19 92 MET A C 1
ATOM 715 O O . MET A 1 92 ? 23.558 -2.052 -33.191 1.00 79.19 92 MET A O 1
ATOM 719 N N . GLU A 1 93 ? 21.804 -1.198 -32.068 1.00 81.44 93 GLU A N 1
ATOM 720 C CA . GLU A 1 93 ? 22.594 -0.299 -31.219 1.00 81.44 93 GLU A CA 1
ATOM 721 C C . GLU A 1 93 ? 23.194 -1.064 -30.027 1.00 81.44 93 GLU A C 1
ATOM 723 O O . GLU A 1 93 ? 22.497 -1.773 -29.299 1.00 81.44 93 GLU A O 1
ATOM 728 N N . LEU A 1 94 ? 24.499 -0.901 -29.811 1.00 78.38 94 LEU A N 1
ATOM 729 C CA . LEU A 1 94 ? 25.225 -1.460 -28.679 1.00 78.38 94 LEU A CA 1
ATOM 730 C C . LEU A 1 94 ? 25.181 -0.502 -27.492 1.00 78.38 94 LEU A C 1
ATOM 732 O O . LEU A 1 94 ? 25.569 0.665 -27.586 1.00 78.38 94 LEU A O 1
ATOM 736 N N . VAL A 1 95 ? 24.754 -1.030 -26.347 1.00 80.50 95 VAL A N 1
ATOM 737 C CA . VAL A 1 95 ? 24.652 -0.289 -25.089 1.00 80.50 95 VAL A CA 1
ATOM 738 C C . VAL A 1 95 ? 25.699 -0.821 -24.100 1.00 80.50 95 VAL A C 1
ATOM 740 O O . VAL A 1 95 ? 25.786 -2.038 -23.908 1.00 80.50 95 VAL A O 1
ATOM 743 N N . PRO A 1 96 ? 26.492 0.048 -23.440 1.00 80.81 96 PRO A N 1
ATOM 744 C CA . PRO A 1 96 ? 27.458 -0.359 -22.421 1.00 80.81 96 PRO A CA 1
ATOM 745 C C . PRO A 1 96 ? 26.796 -1.127 -21.278 1.00 80.81 96 PRO A C 1
ATOM 747 O O . PRO A 1 96 ? 25.656 -0.844 -20.892 1.00 80.81 96 PRO A O 1
ATOM 750 N N . LYS A 1 97 ? 27.526 -2.068 -20.669 1.00 76.25 97 LYS A N 1
ATOM 751 C CA . LYS A 1 97 ? 26.982 -2.925 -19.599 1.00 76.25 97 LYS A CA 1
ATOM 752 C C . LYS A 1 97 ? 26.480 -2.120 -18.397 1.00 76.25 97 LYS A C 1
ATOM 754 O O . LYS A 1 97 ? 25.520 -2.531 -17.746 1.00 76.25 97 LYS A O 1
ATOM 759 N N . SER A 1 98 ? 27.111 -0.987 -18.098 1.00 70.06 98 SER A N 1
ATOM 760 C CA . SER A 1 98 ? 26.691 -0.052 -17.046 1.00 70.06 98 SER A CA 1
ATOM 761 C C . SER A 1 98 ? 25.302 0.534 -17.321 1.00 70.06 98 SER A C 1
ATOM 763 O O . SER A 1 98 ? 24.425 0.461 -16.459 1.00 70.06 98 SER A O 1
ATOM 765 N N . ALA A 1 99 ? 25.079 1.030 -18.538 1.00 74.31 99 ALA A N 1
ATOM 766 C CA . ALA A 1 99 ? 23.805 1.584 -18.979 1.00 74.31 99 ALA A CA 1
ATOM 767 C C . ALA A 1 99 ? 22.714 0.502 -19.062 1.00 74.31 99 ALA A C 1
ATOM 769 O O . ALA A 1 99 ? 21.614 0.701 -18.547 1.00 74.31 99 ALA A O 1
ATOM 770 N N . ALA A 1 100 ? 23.036 -0.685 -19.590 1.00 78.06 100 ALA A N 1
ATOM 771 C CA . ALA A 1 100 ? 22.104 -1.813 -19.657 1.00 78.06 100 ALA A CA 1
ATOM 772 C C . ALA A 1 100 ? 21.610 -2.247 -18.264 1.00 78.06 100 ALA A C 1
ATOM 774 O O . ALA A 1 100 ? 20.417 -2.468 -18.069 1.00 78.06 100 ALA A O 1
ATOM 775 N N . ARG A 1 101 ? 22.499 -2.300 -17.260 1.00 75.12 101 ARG A N 1
ATOM 776 C CA . ARG A 1 101 ? 22.112 -2.576 -15.861 1.00 75.12 101 ARG A CA 1
ATOM 777 C C . ARG A 1 101 ? 21.213 -1.491 -15.272 1.00 75.12 101 ARG A C 1
ATOM 779 O O . ARG A 1 101 ? 20.357 -1.804 -14.449 1.00 75.12 101 ARG A O 1
ATOM 786 N N . GLY A 1 102 ? 21.422 -0.228 -15.644 1.00 76.50 102 GLY A N 1
ATOM 787 C CA . GLY A 1 102 ? 20.546 0.877 -15.251 1.00 76.50 102 GLY A CA 1
ATOM 788 C C . GLY A 1 102 ? 19.129 0.695 -15.796 1.00 76.50 102 GLY A C 1
ATOM 789 O O . GLY A 1 102 ? 18.168 0.758 -15.035 1.00 76.50 102 GLY A O 1
ATOM 790 N N . ILE A 1 103 ? 19.018 0.378 -17.087 1.00 78.56 103 ILE A N 1
ATOM 791 C CA . ILE A 1 103 ? 17.742 0.157 -17.780 1.00 78.56 103 ILE A CA 1
ATOM 792 C C . ILE A 1 103 ? 17.017 -1.080 -17.228 1.00 78.56 103 ILE A C 1
ATOM 794 O O . ILE A 1 103 ? 15.842 -0.995 -16.884 1.00 78.56 103 ILE A O 1
ATOM 798 N N . LEU A 1 104 ? 17.713 -2.211 -17.062 1.00 76.50 104 LEU A N 1
ATOM 799 C CA . LEU A 1 104 ? 17.121 -3.450 -16.535 1.00 76.50 104 LEU A CA 1
ATOM 800 C C . LEU A 1 104 ? 16.579 -3.289 -15.113 1.00 76.50 104 LEU A C 1
ATOM 802 O O . LEU A 1 104 ? 15.536 -3.845 -14.789 1.00 76.50 104 LEU A O 1
ATOM 806 N N . ARG A 1 105 ? 17.258 -2.504 -14.270 1.00 75.69 105 ARG A N 1
ATOM 807 C CA . ARG A 1 105 ? 16.792 -2.222 -12.907 1.00 75.69 105 ARG A CA 1
ATOM 808 C C . ARG A 1 105 ? 15.494 -1.420 -12.894 1.00 75.69 105 ARG A C 1
ATOM 810 O O . ARG A 1 105 ? 14.687 -1.632 -12.004 1.00 75.69 105 ARG A O 1
ATOM 817 N N . ARG A 1 106 ? 15.305 -0.527 -13.872 1.00 76.50 106 ARG A N 1
ATOM 818 C CA . ARG A 1 106 ? 14.067 0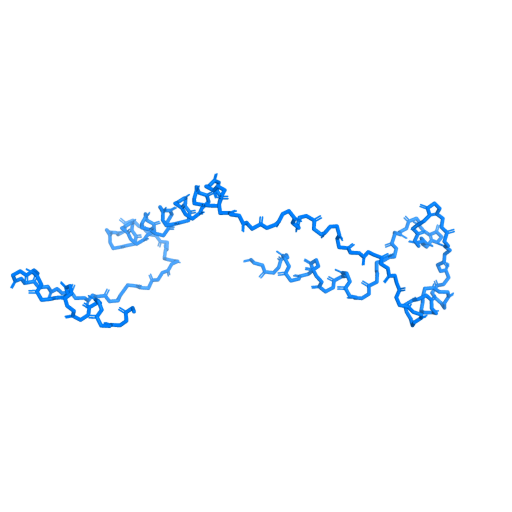.251 -14.041 1.00 76.50 106 ARG A CA 1
ATOM 819 C C . ARG A 1 106 ? 12.913 -0.595 -14.587 1.00 76.50 106 ARG A C 1
ATOM 821 O O . ARG A 1 106 ? 11.770 -0.305 -14.288 1.00 76.50 106 ARG A O 1
ATOM 828 N N . LEU A 1 107 ? 13.202 -1.622 -15.390 1.00 77.19 107 LEU A N 1
ATOM 829 C CA . LEU A 1 107 ? 12.186 -2.496 -15.997 1.00 77.19 107 LEU A CA 1
ATOM 830 C C . LEU A 1 107 ? 11.743 -3.665 -15.101 1.00 77.19 107 LEU A C 1
ATOM 832 O O . LEU A 1 107 ? 10.774 -4.333 -15.437 1.00 77.19 107 LEU A O 1
ATOM 836 N N . HIS A 1 108 ? 12.461 -3.945 -14.010 1.00 70.38 108 HIS A N 1
ATOM 837 C CA . HIS A 1 108 ? 12.168 -5.042 -13.075 1.00 70.38 108 HIS A CA 1
ATOM 838 C C . HIS A 1 108 ? 11.236 -4.613 -11.909 1.00 70.38 108 HIS A C 1
ATOM 840 O O . HIS A 1 108 ? 11.176 -5.288 -10.882 1.00 70.38 108 HIS A O 1
ATOM 846 N N . GLU A 1 109 ? 10.529 -3.487 -12.026 1.00 53.16 109 GLU A N 1
ATOM 847 C CA . GLU A 1 109 ? 9.389 -3.166 -11.141 1.00 53.16 109 GLU A CA 1
ATOM 848 C C . GLU A 1 109 ? 8.125 -3.943 -11.536 1.00 53.16 109 GLU A C 1
ATOM 850 O O . GLU A 1 109 ? 7.364 -4.310 -10.610 1.00 53.16 109 GLU A O 1
#

Sequence (109 aa):
MIRQILEAIREPKEIAVVHVKGHQTGLQFQTRGNNLADQEAKRAALLTVSVPEVIGEEDSEIQICPSEKDIEGFKEIGGALEMRKWKLPDGMELVPKSAARGILRRLHE

Foldseek 3Di:
DVVVVVVVVPPDPDDDDDDDDAPDDDDDPSHVVRVVVVVVVVVVVVVVVPPPPVDDPPCVVVPQPADPVLVVVLVVQVWDQDPNFTAHPVGDTDGHPSVVVVVVVVVPD

Radius of gyration: 24.52 Å; chains: 1; bounding box: 53×32×62 Å